Protein AF-A0A967GXU0-F1 (afdb_monomer_lite)

pLDDT: mean 88.18, std 13.88, range [45.09, 98.5]

Sequence (85 aa):
AHEPECGVRGDSRRSDETRVLVITSRVTLRRGARRVDMRTTVDNNVRNHRLRVAFPTGIRAEHACSSGHFTVDERPRVPARDRNG

Radius of gyration: 19.52 Å; chains: 1; bounding box: 52×27×43 Å

Secondary structure (DSSP, 8-state):
----SS--TTSSS--S-----EEEEEEEE-TT-SSEEEEEEEE----S-------------SEEEEE-SSSEEEEESSPPP-TT-

Foldseek 3Di:
DDDDFWDDPPDPDTDPDDDDKDKDKDWDDDVPDPDIDIDIDIPDRHPDDDDDDDDPDVDDDQWDWDDDDPDTDIDGPDDDDDPVD

Structure (mmCIF, N/CA/C/O backbone):
data_AF-A0A967GXU0-F1
#
_entry.id   AF-A0A967GXU0-F1
#
loop_
_atom_site.group_PDB
_atom_site.id
_atom_site.type_symbol
_atom_site.label_atom_id
_atom_site.label_alt_id
_atom_site.label_comp_id
_atom_site.label_asym_id
_atom_site.label_entity_id
_atom_site.label_seq_id
_atom_site.pdbx_PDB_ins_code
_atom_site.Cartn_x
_atom_site.Cartn_y
_atom_site.Cartn_z
_atom_site.occupancy
_atom_site.B_iso_or_equiv
_atom_site.auth_seq_id
_atom_site.auth_comp_id
_atom_site.auth_asym_id
_atom_site.auth_atom_id
_atom_site.pdbx_PDB_model_num
ATOM 1 N N . ALA A 1 1 ? 30.407 2.051 20.631 1.00 45.09 1 ALA A N 1
ATOM 2 C CA . ALA A 1 1 ? 29.182 2.874 20.653 1.00 45.09 1 ALA A CA 1
ATOM 3 C C . ALA A 1 1 ? 28.003 1.941 20.423 1.00 45.09 1 ALA A C 1
ATOM 5 O O . ALA A 1 1 ? 28.073 1.143 19.499 1.00 45.09 1 ALA A O 1
ATOM 6 N N . HIS A 1 2 ? 27.019 1.931 21.319 1.00 46.22 2 HIS A N 1
ATOM 7 C CA . HIS A 1 2 ? 25.862 1.039 21.234 1.00 46.22 2 HIS A CA 1
ATOM 8 C C . HIS A 1 2 ? 24.934 1.507 20.103 1.00 46.22 2 HIS A C 1
ATOM 10 O O . HIS A 1 2 ? 24.462 2.638 20.141 1.00 46.22 2 HIS A O 1
ATOM 16 N N . GLU A 1 3 ? 24.697 0.651 19.110 1.00 57.31 3 GLU A N 1
ATOM 17 C CA . GLU A 1 3 ? 23.657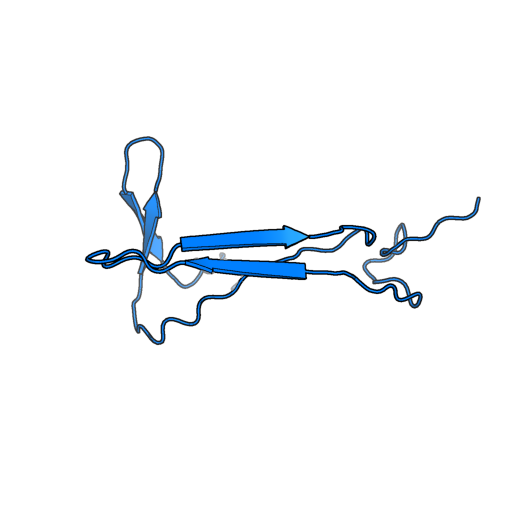 0.831 18.093 1.00 57.31 3 GLU A CA 1
ATOM 18 C C . GLU A 1 3 ? 22.871 -0.472 17.963 1.00 57.31 3 GLU A C 1
ATOM 20 O O . GLU A 1 3 ? 23.418 -1.498 17.553 1.00 57.31 3 GLU A O 1
ATOM 25 N N . PRO A 1 4 ? 21.584 -0.431 18.303 1.00 54.34 4 PRO A N 1
ATOM 26 C CA . PRO A 1 4 ? 20.608 -1.100 17.455 1.00 54.34 4 PRO A CA 1
ATOM 27 C C . PRO A 1 4 ? 19.314 -0.284 17.351 1.00 54.34 4 PRO A C 1
ATOM 29 O O . PRO A 1 4 ? 19.075 0.607 18.154 1.00 54.34 4 PRO A O 1
ATOM 32 N N . GLU A 1 5 ? 18.479 -0.596 16.353 1.00 58.44 5 GLU A N 1
ATOM 33 C CA . GLU A 1 5 ? 17.005 -0.569 16.486 1.00 58.44 5 GLU A CA 1
ATOM 34 C C . GLU A 1 5 ? 16.285 -1.094 15.231 1.00 58.44 5 GLU A C 1
ATOM 36 O O . GLU A 1 5 ? 15.225 -0.616 14.844 1.00 58.44 5 GLU A O 1
ATOM 41 N N . CYS A 1 6 ? 16.850 -2.140 14.617 1.00 55.53 6 CYS A N 1
ATOM 42 C CA . CYS A 1 6 ? 16.502 -2.772 13.332 1.00 55.53 6 CYS A CA 1
ATOM 43 C C . CYS A 1 6 ? 17.395 -2.311 12.171 1.00 55.53 6 CYS A C 1
ATOM 45 O O . CYS A 1 6 ? 17.148 -1.301 11.525 1.00 55.53 6 CYS A O 1
ATOM 47 N N . GLY A 1 7 ? 18.441 -3.104 11.923 1.00 57.78 7 GLY A N 1
ATOM 48 C CA . GLY A 1 7 ? 19.447 -2.981 10.861 1.00 57.78 7 GLY A CA 1
ATOM 49 C C . GLY A 1 7 ? 20.860 -3.030 11.444 1.00 57.78 7 GLY A C 1
ATOM 50 O O . GLY A 1 7 ? 21.111 -2.366 12.446 1.00 57.78 7 GLY A O 1
ATOM 51 N N . VAL A 1 8 ? 21.757 -3.829 10.856 1.00 62.19 8 VAL A N 1
ATOM 52 C CA . VAL A 1 8 ? 23.173 -3.907 11.259 1.00 62.19 8 VAL A CA 1
ATOM 53 C C . VAL A 1 8 ? 24.008 -3.032 10.323 1.00 62.19 8 VAL A C 1
ATOM 55 O O . VAL A 1 8 ? 23.902 -3.134 9.105 1.00 62.19 8 VAL A O 1
ATOM 58 N N . ARG A 1 9 ? 24.829 -2.129 1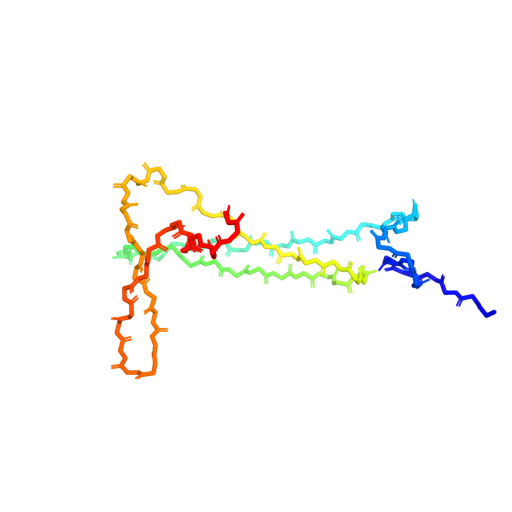0.868 1.00 63.25 9 ARG A N 1
ATOM 59 C CA . ARG A 1 9 ? 25.633 -1.203 10.057 1.00 63.25 9 ARG A CA 1
ATOM 60 C C . ARG A 1 9 ? 26.770 -1.950 9.348 1.00 63.25 9 ARG A C 1
ATOM 62 O O . ARG A 1 9 ? 27.567 -2.611 10.000 1.00 63.25 9 ARG A O 1
ATOM 69 N N . GLY A 1 10 ? 26.864 -1.811 8.024 1.00 69.12 10 GLY A N 1
ATOM 70 C CA . GLY A 1 10 ? 27.921 -2.438 7.211 1.00 69.12 10 GLY A CA 1
ATOM 71 C C . GLY A 1 10 ? 27.675 -3.906 6.848 1.00 69.12 10 GLY A C 1
ATOM 72 O O . GLY A 1 10 ? 28.474 -4.491 6.126 1.00 69.12 10 GLY A O 1
ATOM 73 N N . ASP A 1 11 ? 26.556 -4.474 7.296 1.00 64.12 11 ASP A N 1
ATOM 74 C CA . ASP A 1 11 ? 26.126 -5.833 6.990 1.00 64.12 11 ASP A CA 1
ATOM 75 C C . ASP A 1 11 ? 24.713 -5.753 6.393 1.00 64.12 11 ASP A C 1
ATOM 77 O O . ASP A 1 11 ? 23.843 -5.066 6.928 1.00 64.12 11 ASP A O 1
ATOM 81 N N . SER A 1 12 ? 24.460 -6.401 5.256 1.00 73.94 12 SER A N 1
ATOM 82 C CA . SER A 1 12 ? 23.153 -6.348 4.571 1.00 73.94 12 SER A CA 1
ATOM 83 C C . SER A 1 12 ? 22.133 -7.273 5.248 1.00 73.94 12 SER A C 1
ATOM 85 O O . SER A 1 12 ? 21.487 -8.101 4.606 1.00 73.94 12 SER A O 1
ATOM 87 N N . ARG A 1 13 ? 22.007 -7.147 6.571 1.00 81.12 13 ARG A N 1
ATOM 88 C CA . ARG A 1 13 ? 21.290 -8.061 7.460 1.00 81.12 13 ARG A CA 1
ATOM 89 C C . ARG A 1 13 ? 20.443 -7.298 8.483 1.00 81.12 13 ARG A C 1
ATOM 91 O O . ARG A 1 13 ? 20.768 -6.193 8.923 1.00 81.12 13 ARG A O 1
ATOM 98 N N . ARG A 1 14 ? 19.325 -7.914 8.880 1.00 84.88 14 ARG A N 1
ATOM 99 C CA . ARG A 1 14 ? 18.461 -7.430 9.968 1.00 84.88 14 ARG A CA 1
ATOM 100 C C . ARG A 1 14 ? 19.062 -7.773 11.335 1.00 84.88 14 ARG A C 1
ATOM 102 O O . ARG A 1 14 ? 19.754 -8.771 11.469 1.00 84.88 14 ARG A O 1
ATOM 109 N N . SER A 1 15 ? 18.770 -6.944 12.336 1.00 86.25 15 SER A N 1
ATOM 110 C CA . SER A 1 15 ? 19.120 -7.249 13.732 1.00 86.25 15 SER A CA 1
ATOM 111 C C . SER A 1 15 ? 18.381 -8.501 14.217 1.00 86.25 15 SER A C 1
ATOM 113 O O . SER A 1 15 ? 17.259 -8.745 13.770 1.00 86.25 15 SER A O 1
ATOM 115 N N . ASP A 1 16 ? 18.986 -9.226 15.158 1.00 86.00 16 ASP A N 1
ATOM 116 C CA . ASP A 1 16 ? 18.351 -10.340 15.874 1.00 86.00 16 ASP A CA 1
ATOM 117 C C . ASP A 1 16 ? 17.378 -9.843 16.966 1.00 86.00 16 ASP A C 1
ATOM 119 O O . ASP A 1 16 ? 16.493 -10.576 17.401 1.00 86.00 16 ASP A O 1
ATOM 123 N N . GLU A 1 17 ? 17.496 -8.576 17.388 1.00 87.81 17 GLU A N 1
ATOM 124 C CA . GLU A 1 17 ? 16.540 -7.934 18.300 1.00 87.81 17 GLU A CA 1
ATOM 125 C C . GLU A 1 17 ? 15.209 -7.662 17.585 1.00 87.81 17 GLU A C 1
ATOM 127 O O . GLU A 1 17 ? 15.161 -7.013 16.534 1.00 87.81 17 GLU A O 1
ATOM 132 N N . THR A 1 18 ? 14.109 -8.108 18.192 1.00 90.00 18 THR A N 1
ATOM 133 C CA . THR A 1 18 ? 12.750 -7.891 17.685 1.00 90.00 18 THR A CA 1
ATOM 134 C C . THR A 1 18 ? 11.963 -6.932 18.566 1.00 90.00 18 THR A C 1
ATOM 136 O O . THR A 1 18 ? 12.044 -7.001 19.791 1.00 90.00 18 THR A O 1
ATOM 139 N N . ARG A 1 19 ? 11.119 -6.103 17.944 1.00 92.25 19 ARG A N 1
ATOM 140 C CA . ARG A 1 19 ? 10.161 -5.228 18.631 1.00 92.25 19 ARG A CA 1
ATOM 141 C C . ARG A 1 19 ? 8.775 -5.355 18.017 1.00 92.25 19 ARG A C 1
ATOM 143 O O . ARG A 1 19 ? 8.636 -5.675 16.836 1.00 92.25 19 ARG A O 1
ATOM 150 N N . VAL A 1 20 ? 7.752 -5.098 18.826 1.00 95.12 20 VAL A N 1
ATOM 151 C CA . VAL A 1 20 ? 6.363 -5.047 18.358 1.00 95.12 20 VAL A CA 1
ATOM 152 C C . VAL A 1 20 ? 6.160 -3.770 17.547 1.00 95.12 20 VAL A C 1
ATOM 154 O O . VAL A 1 20 ? 6.382 -2.678 18.062 1.00 95.12 20 VAL A O 1
ATOM 157 N N . LEU A 1 21 ? 5.697 -3.921 16.305 1.00 94.94 21 LEU A N 1
ATOM 158 C CA . LEU A 1 21 ? 5.313 -2.826 15.416 1.00 94.94 21 LEU A CA 1
ATOM 159 C C . LEU A 1 21 ? 3.787 -2.812 15.277 1.00 94.94 21 LEU A C 1
ATOM 161 O O . LEU A 1 21 ? 3.210 -3.704 14.651 1.00 94.94 21 LEU A O 1
ATOM 165 N N . VAL A 1 22 ? 3.121 -1.815 15.859 1.00 97.88 22 VAL A N 1
ATOM 166 C CA . VAL A 1 22 ? 1.654 -1.731 15.829 1.00 97.88 22 VAL A CA 1
ATOM 167 C C . VAL A 1 22 ? 1.194 -1.067 14.535 1.00 97.88 22 VAL A C 1
ATOM 169 O O . VAL A 1 22 ? 1.572 0.063 14.223 1.00 97.88 22 VAL A O 1
ATOM 172 N N . ILE A 1 23 ? 0.332 -1.762 13.791 1.00 98.00 23 ILE A N 1
ATOM 173 C CA . ILE A 1 23 ? -0.257 -1.277 12.540 1.00 98.00 23 ILE A CA 1
ATOM 174 C C . ILE A 1 23 ? -1.778 -1.320 12.675 1.00 98.00 23 ILE A C 1
ATOM 176 O O . ILE A 1 23 ? -2.366 -2.382 12.856 1.00 98.00 23 ILE A O 1
ATOM 180 N N . THR A 1 24 ? -2.429 -0.165 12.551 1.00 98.44 24 THR A N 1
ATOM 181 C CA . THR A 1 24 ? -3.892 -0.045 12.592 1.00 98.44 24 THR A CA 1
ATOM 182 C C . THR A 1 24 ? -4.414 0.399 11.235 1.00 98.44 24 THR A C 1
ATOM 184 O O . THR A 1 24 ? -4.064 1.480 10.769 1.00 98.44 24 THR A O 1
ATOM 187 N N . SER A 1 25 ? -5.291 -0.396 10.620 1.00 98.12 25 SER A N 1
ATOM 188 C CA . SER A 1 25 ? -5.950 -0.046 9.354 1.00 98.12 25 SER A CA 1
ATOM 189 C C . SER A 1 25 ? -7.438 0.203 9.574 1.00 98.12 25 SER A C 1
ATOM 191 O O . SER A 1 25 ? -8.159 -0.677 10.036 1.00 98.12 25 SER A O 1
ATOM 193 N N . ARG A 1 26 ? -7.917 1.398 9.225 1.00 98.50 26 ARG A N 1
ATOM 194 C CA . ARG A 1 26 ? -9.345 1.731 9.187 1.00 98.50 26 ARG A CA 1
ATOM 195 C C . ARG A 1 26 ? -9.846 1.616 7.757 1.00 98.50 26 ARG A C 1
ATOM 197 O O . ARG A 1 26 ? -9.378 2.347 6.887 1.00 98.50 26 ARG A O 1
ATOM 204 N N . VAL A 1 27 ? -10.806 0.725 7.540 1.00 98.19 27 VAL A N 1
ATOM 205 C CA . VAL A 1 27 ? -11.430 0.470 6.237 1.00 98.19 27 VAL A CA 1
ATOM 206 C C . VAL A 1 27 ? -12.829 1.076 6.241 1.00 98.19 27 VAL A C 1
ATOM 208 O O . VAL A 1 27 ? -13.609 0.826 7.154 1.00 98.19 27 VAL A O 1
ATOM 211 N N . THR A 1 28 ? -13.139 1.920 5.260 1.00 98.50 28 THR A N 1
ATOM 212 C CA . THR A 1 28 ? -14.412 2.647 5.173 1.00 98.50 28 THR A CA 1
ATOM 213 C C . THR A 1 28 ? -15.058 2.433 3.811 1.00 98.50 28 THR A C 1
ATOM 215 O O . THR A 1 28 ? -14.448 2.697 2.776 1.00 98.50 28 THR A O 1
ATOM 218 N N . LEU A 1 29 ? -16.327 2.025 3.814 1.00 98.38 29 LEU A N 1
ATOM 219 C CA . LEU A 1 29 ? -17.192 2.012 2.638 1.00 98.38 29 LEU A CA 1
ATOM 220 C C . LEU A 1 29 ? -18.341 2.997 2.871 1.00 98.38 29 LEU A C 1
ATOM 222 O O . LEU A 1 29 ? -19.120 2.838 3.809 1.00 98.38 29 LEU A O 1
ATOM 226 N N . ARG A 1 30 ? -18.438 4.036 2.038 1.00 98.12 30 ARG A N 1
ATOM 227 C CA . ARG A 1 30 ? -19.536 5.012 2.116 1.00 98.12 30 ARG A CA 1
ATOM 228 C C . ARG A 1 30 ? -20.726 4.540 1.287 1.00 98.12 30 ARG A C 1
ATOM 230 O O . ARG A 1 30 ? -20.549 3.911 0.245 1.00 98.12 30 ARG A O 1
ATOM 237 N N . ARG A 1 31 ? -21.941 4.896 1.716 1.00 97.88 31 ARG A N 1
ATOM 238 C CA . ARG A 1 31 ? -23.175 4.597 0.973 1.00 97.88 31 ARG A CA 1
ATOM 239 C C . ARG A 1 31 ? -23.061 5.095 -0.473 1.00 97.88 31 ARG A C 1
ATOM 241 O O . ARG A 1 31 ? -22.803 6.272 -0.698 1.00 97.88 31 ARG A O 1
ATOM 248 N N . GLY A 1 32 ? -23.267 4.194 -1.434 1.00 97.88 32 GLY A N 1
ATOM 249 C CA . GLY A 1 32 ? -23.232 4.493 -2.871 1.00 97.88 32 GLY A CA 1
ATOM 250 C C . GLY A 1 32 ? -21.834 4.604 -3.496 1.00 97.88 32 GLY A C 1
ATOM 251 O O . GLY A 1 32 ? -21.734 4.762 -4.710 1.00 97.88 32 GLY A O 1
ATOM 252 N N . ALA A 1 33 ? -20.749 4.504 -2.720 1.00 98.00 33 ALA A N 1
ATOM 253 C CA . ALA A 1 33 ? -19.396 4.551 -3.267 1.00 98.00 33 ALA A CA 1
ATOM 254 C C . ALA A 1 33 ? -18.992 3.204 -3.892 1.00 98.00 33 ALA A C 1
ATOM 256 O O . ALA A 1 33 ? -19.185 2.150 -3.292 1.00 98.00 33 ALA A O 1
ATOM 257 N N . ARG A 1 34 ? -18.349 3.243 -5.069 1.00 97.81 34 ARG A N 1
ATOM 258 C CA . ARG A 1 34 ? -17.705 2.065 -5.694 1.00 97.81 34 ARG A CA 1
ATOM 259 C C . ARG A 1 34 ? -16.270 1.817 -5.208 1.00 97.81 34 ARG A C 1
ATOM 261 O O . ARG A 1 34 ? -15.633 0.864 -5.637 1.00 97.81 34 ARG A O 1
ATOM 268 N N . ARG A 1 35 ? -15.744 2.701 -4.356 1.00 97.44 35 ARG A N 1
ATOM 269 C CA . ARG A 1 35 ? -14.380 2.662 -3.814 1.00 97.44 35 ARG A CA 1
ATOM 270 C C . ARG A 1 35 ? -14.425 2.421 -2.309 1.00 97.44 35 ARG A C 1
ATOM 272 O O . ARG A 1 35 ? -15.255 3.008 -1.618 1.00 97.44 35 ARG A O 1
ATOM 279 N N . VAL A 1 36 ? -13.482 1.619 -1.821 1.00 97.75 36 VAL A N 1
ATOM 280 C CA . VAL A 1 36 ? -13.175 1.464 -0.395 1.00 97.75 36 VAL A CA 1
ATOM 281 C C . VAL A 1 36 ? -12.028 2.404 -0.028 1.00 97.75 36 VAL A C 1
ATOM 283 O O . VAL A 1 36 ? -11.004 2.425 -0.708 1.00 97.75 36 VAL A O 1
ATOM 286 N N . ASP A 1 37 ? -12.193 3.165 1.050 1.00 97.94 37 ASP A N 1
ATOM 287 C CA . ASP A 1 37 ? -11.133 3.998 1.614 1.00 97.94 37 ASP A CA 1
ATOM 288 C C . ASP A 1 37 ? -10.392 3.247 2.716 1.00 97.94 37 ASP A C 1
ATOM 290 O O . ASP A 1 37 ? -11.009 2.625 3.581 1.00 97.94 37 ASP A O 1
ATOM 294 N N . MET A 1 38 ? -9.065 3.342 2.714 1.00 97.62 38 MET A N 1
ATOM 295 C CA . MET A 1 38 ? -8.214 2.761 3.748 1.00 97.62 38 MET A CA 1
ATOM 296 C C . MET A 1 38 ? -7.319 3.841 4.348 1.00 97.62 38 MET A C 1
ATOM 298 O O . MET A 1 38 ? -6.666 4.589 3.623 1.00 97.62 38 MET A O 1
ATOM 302 N N . ARG A 1 39 ? -7.272 3.909 5.679 1.00 98.19 39 ARG A N 1
ATOM 303 C CA . ARG A 1 39 ? -6.315 4.730 6.427 1.00 98.19 39 ARG A CA 1
ATOM 304 C C . ARG A 1 39 ? -5.492 3.829 7.334 1.00 98.19 39 ARG A C 1
ATOM 306 O O . ARG A 1 39 ? -6.046 3.226 8.249 1.00 98.19 39 ARG A O 1
ATOM 313 N N . THR A 1 40 ? -4.186 3.795 7.107 1.00 98.00 40 THR A N 1
ATOM 314 C CA . THR A 1 40 ? -3.240 3.004 7.899 1.00 98.00 40 THR A CA 1
ATOM 315 C C . THR A 1 40 ? -2.418 3.927 8.787 1.00 98.00 40 THR A C 1
ATOM 317 O O . THR A 1 40 ? -1.815 4.876 8.292 1.00 98.00 40 THR A O 1
ATOM 320 N N . THR A 1 41 ? -2.384 3.645 10.084 1.00 98.19 41 THR A N 1
ATOM 321 C CA . THR A 1 41 ? -1.501 4.296 11.057 1.00 98.19 41 THR A CA 1
ATOM 322 C C . THR A 1 41 ? -0.497 3.268 11.559 1.00 98.19 41 THR A C 1
ATOM 324 O O . THR A 1 41 ? -0.881 2.142 11.878 1.00 98.19 41 THR A O 1
ATOM 327 N N . VAL A 1 42 ? 0.775 3.653 11.627 1.00 97.75 42 VAL A N 1
ATOM 328 C CA . VAL A 1 42 ? 1.874 2.805 12.102 1.00 97.75 42 VAL A CA 1
ATOM 329 C C . VAL A 1 42 ? 2.560 3.521 13.255 1.00 97.75 42 VAL A C 1
ATOM 331 O O . VAL A 1 42 ? 2.964 4.671 13.094 1.00 97.75 42 VAL A O 1
ATOM 334 N N . ASP A 1 43 ? 2.702 2.842 14.388 1.00 97.38 43 ASP A N 1
ATOM 335 C CA . ASP A 1 43 ? 3.584 3.282 15.469 1.00 97.38 43 ASP A CA 1
ATOM 336 C C . ASP A 1 43 ? 4.995 2.754 15.184 1.00 97.38 43 ASP A C 1
ATOM 338 O O . ASP A 1 43 ? 5.307 1.599 15.475 1.00 97.38 43 ASP A O 1
ATOM 342 N N . ASN A 1 44 ? 5.802 3.547 14.469 1.00 93.50 44 ASN A N 1
ATOM 343 C CA . ASN A 1 44 ? 7.062 3.076 13.902 1.00 93.50 44 ASN A CA 1
ATOM 344 C C . ASN A 1 44 ? 8.246 3.194 14.875 1.00 93.50 44 ASN A C 1
ATOM 346 O O . ASN A 1 44 ? 8.933 4.213 14.914 1.00 93.50 44 ASN A O 1
ATOM 350 N N . ASN A 1 45 ? 8.526 2.104 15.584 1.00 91.56 45 ASN A N 1
ATOM 351 C CA . ASN A 1 45 ? 9.649 1.940 16.513 1.00 91.56 45 ASN A CA 1
ATOM 352 C C . ASN A 1 45 ? 10.755 0.992 15.986 1.00 91.56 45 ASN A C 1
ATOM 354 O O . ASN A 1 45 ? 11.594 0.523 16.756 1.00 91.56 45 ASN A O 1
ATOM 358 N N . VAL A 1 46 ? 10.746 0.691 14.680 1.00 90.94 46 VAL A N 1
ATOM 359 C CA . VAL A 1 46 ? 11.656 -0.239 13.988 1.00 90.94 46 VAL A CA 1
ATOM 360 C C . VAL A 1 46 ? 12.353 0.528 12.856 1.00 90.94 46 VAL A C 1
ATOM 362 O O . VAL A 1 46 ? 11.724 1.210 12.057 1.00 90.94 46 VAL A O 1
ATOM 365 N N . ARG A 1 47 ? 13.674 0.436 12.729 1.00 87.00 47 ARG A N 1
ATOM 366 C CA . ARG A 1 47 ? 14.459 1.090 11.660 1.00 87.00 47 ARG A CA 1
ATOM 367 C C . ARG A 1 47 ? 14.802 0.132 10.507 1.00 87.00 47 ARG A C 1
ATOM 369 O O . ARG A 1 47 ? 14.384 -1.023 10.511 1.00 87.00 47 ARG A O 1
ATOM 376 N N . ASN A 1 48 ? 15.471 0.651 9.471 1.00 86.25 48 ASN A N 1
ATOM 377 C CA . ASN A 1 48 ? 16.008 -0.068 8.297 1.00 86.25 48 ASN A CA 1
ATOM 378 C C . ASN A 1 48 ? 15.131 -1.215 7.765 1.00 86.25 48 ASN A C 1
ATOM 380 O O . ASN A 1 48 ? 15.586 -2.336 7.532 1.00 86.25 48 ASN A O 1
ATOM 384 N N . HIS A 1 49 ? 13.851 -0.924 7.564 1.00 87.31 49 HIS A N 1
ATOM 385 C CA . HIS A 1 49 ? 12.902 -1.839 6.956 1.00 87.31 49 HIS A CA 1
ATOM 386 C C . HIS A 1 49 ? 12.015 -1.077 5.970 1.00 87.31 49 HIS A C 1
ATOM 388 O O . HIS A 1 49 ? 11.945 0.152 5.985 1.00 87.31 49 HIS A O 1
ATOM 394 N N . ARG A 1 50 ? 11.329 -1.816 5.096 1.00 91.12 50 ARG A N 1
ATOM 395 C CA . ARG A 1 50 ? 10.364 -1.254 4.151 1.00 91.12 50 ARG A CA 1
ATOM 396 C C . ARG A 1 50 ? 9.013 -1.919 4.350 1.00 91.12 50 ARG A C 1
ATOM 398 O O . ARG A 1 50 ? 8.845 -3.083 3.990 1.00 91.12 50 ARG A O 1
ATOM 405 N N . LEU A 1 51 ? 8.052 -1.170 4.878 1.00 94.69 51 LEU A N 1
ATOM 406 C CA . LEU A 1 51 ? 6.661 -1.601 4.955 1.00 94.69 51 LEU A CA 1
ATOM 407 C C . LEU A 1 51 ? 5.977 -1.410 3.592 1.00 94.69 51 LEU A C 1
ATOM 409 O O . LEU A 1 51 ? 6.155 -0.386 2.933 1.00 94.69 51 LEU A O 1
ATOM 413 N N . ARG A 1 52 ? 5.204 -2.405 3.151 1.00 96.81 52 ARG A N 1
ATOM 414 C CA . ARG A 1 52 ? 4.413 -2.359 1.913 1.00 96.81 52 ARG A CA 1
ATOM 415 C C . ARG A 1 52 ? 3.027 -2.927 2.181 1.00 96.81 52 ARG A C 1
ATOM 417 O O . ARG A 1 52 ? 2.898 -3.891 2.926 1.00 96.81 52 ARG A O 1
ATOM 424 N N . VAL A 1 53 ? 2.022 -2.374 1.510 1.00 95.88 53 VAL A N 1
ATOM 425 C CA . VAL A 1 53 ? 0.707 -3.005 1.363 1.00 95.88 53 VAL A CA 1
ATOM 426 C C . VAL A 1 53 ? 0.653 -3.717 0.013 1.00 95.88 53 VAL A C 1
ATOM 428 O O . VAL A 1 53 ? 1.157 -3.200 -0.987 1.00 95.88 53 VAL A O 1
ATOM 431 N N . ALA A 1 54 ?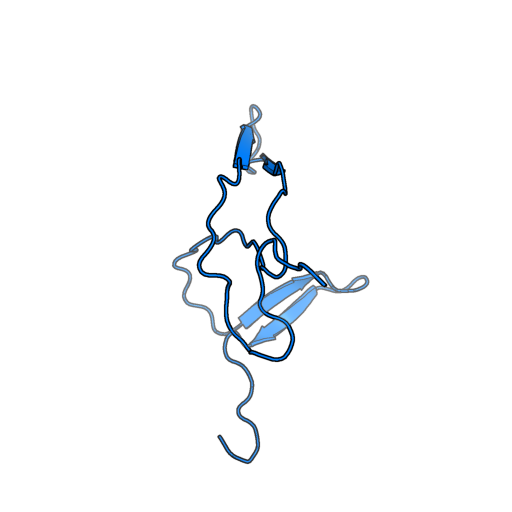 0.082 -4.917 -0.010 1.00 96.19 54 ALA A N 1
ATOM 432 C CA . ALA A 1 54 ? -0.109 -5.698 -1.223 1.00 96.19 54 ALA A CA 1
ATOM 433 C C . ALA A 1 54 ? -1.604 -5.810 -1.538 1.00 96.19 54 ALA A C 1
ATOM 435 O O . ALA A 1 54 ? -2.404 -6.106 -0.654 1.00 96.19 54 ALA A O 1
ATOM 436 N N . PHE A 1 55 ? -1.957 -5.613 -2.808 1.00 95.69 55 PHE A N 1
ATOM 437 C CA . PHE A 1 55 ? -3.306 -5.814 -3.335 1.00 95.69 55 PHE A CA 1
ATOM 438 C C . PHE A 1 55 ? -3.239 -6.871 -4.444 1.00 95.69 55 PHE A C 1
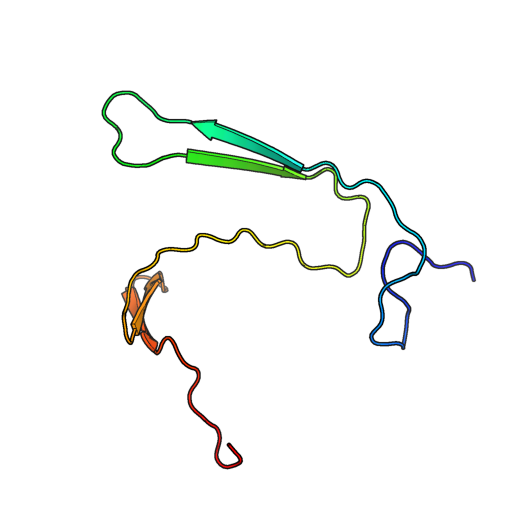ATOM 440 O O . PHE A 1 55 ? -3.019 -6.521 -5.605 1.00 95.69 55 PHE A O 1
ATOM 447 N N . PRO A 1 56 ? -3.333 -8.171 -4.112 1.00 95.81 56 PRO A N 1
ATOM 448 C CA . PRO A 1 56 ? -3.320 -9.225 -5.121 1.0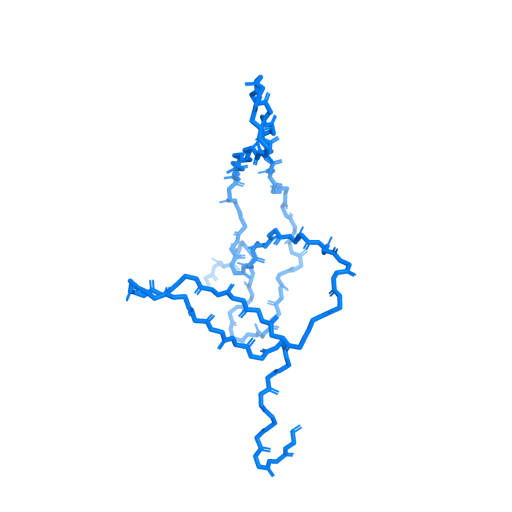0 95.81 56 PRO A CA 1
ATOM 449 C C . PRO A 1 56 ? -4.583 -9.120 -5.987 1.00 95.81 56 PRO A C 1
ATOM 451 O O . PRO A 1 56 ? -5.689 -9.337 -5.504 1.00 95.81 56 PRO A O 1
ATOM 454 N N . THR A 1 57 ? -4.422 -8.754 -7.262 1.00 94.56 57 THR A N 1
ATOM 455 C CA . THR A 1 57 ? -5.559 -8.459 -8.154 1.00 94.56 57 THR A CA 1
ATOM 456 C C . THR A 1 57 ? -6.097 -9.682 -8.894 1.00 94.56 57 THR A C 1
ATOM 458 O O . THR A 1 57 ? -7.242 -9.671 -9.327 1.00 94.56 57 THR A O 1
ATOM 461 N N . GLY A 1 58 ? -5.272 -10.714 -9.104 1.00 95.62 58 GLY A N 1
ATOM 462 C CA . GLY A 1 58 ? -5.615 -11.872 -9.945 1.00 95.62 58 GLY A CA 1
ATOM 463 C C . GLY A 1 58 ? -5.736 -11.566 -11.448 1.00 95.62 58 GLY A C 1
ATOM 464 O O . GLY A 1 58 ? -6.026 -12.465 -12.234 1.00 95.62 58 GLY A O 1
ATOM 465 N N . ILE A 1 59 ? -5.496 -10.320 -11.868 1.00 95.81 59 ILE A N 1
ATOM 466 C CA . ILE A 1 59 ? -5.638 -9.880 -13.259 1.00 95.81 59 ILE A CA 1
ATOM 467 C C . ILE A 1 59 ? -4.426 -10.345 -14.073 1.00 95.81 59 ILE A C 1
ATOM 469 O O . ILE A 1 59 ? -3.277 -10.081 -13.712 1.00 95.81 59 ILE A O 1
ATOM 473 N N . ARG A 1 60 ? -4.680 -11.000 -15.210 1.00 94.75 60 ARG A N 1
ATOM 474 C CA . ARG A 1 60 ? -3.653 -11.332 -16.206 1.00 94.75 60 ARG A CA 1
ATOM 475 C C . ARG A 1 60 ? -3.544 -10.185 -17.210 1.00 94.75 60 ARG A C 1
ATOM 477 O O . ARG A 1 60 ? -4.406 -10.045 -18.067 1.00 94.75 60 ARG A O 1
ATOM 484 N N . ALA A 1 61 ? -2.498 -9.374 -17.089 1.00 94.38 61 ALA A N 1
ATOM 485 C CA . ALA A 1 61 ? -2.227 -8.252 -17.988 1.00 94.38 61 ALA A CA 1
ATOM 486 C C . ALA A 1 61 ? -0.726 -8.129 -18.272 1.00 94.38 61 ALA A C 1
ATOM 488 O O . ALA A 1 61 ? 0.096 -8.407 -17.395 1.00 94.38 61 ALA A O 1
ATOM 489 N N . GLU A 1 62 ? -0.362 -7.712 -19.483 1.00 95.88 62 GLU A N 1
ATOM 490 C CA . GLU A 1 62 ? 1.036 -7.482 -19.883 1.00 95.88 62 GLU A CA 1
ATOM 491 C C . GLU A 1 62 ? 1.576 -6.140 -19.383 1.00 95.88 62 GLU A C 1
ATOM 493 O O . GLU A 1 62 ? 2.766 -6.032 -19.091 1.00 95.88 62 GLU A O 1
ATOM 498 N N . HIS A 1 63 ? 0.691 -5.157 -19.209 1.00 95.88 63 HIS A N 1
ATOM 499 C CA . HIS A 1 63 ? 1.018 -3.791 -18.816 1.00 95.88 63 HIS A CA 1
ATOM 500 C C . HIS A 1 63 ? 0.243 -3.365 -17.562 1.00 95.88 63 HIS A C 1
ATOM 502 O O . HIS A 1 63 ? -0.790 -3.944 -17.217 1.00 95.88 63 HIS A O 1
ATOM 508 N N . ALA A 1 64 ? 0.751 -2.342 -16.881 1.00 95.50 64 ALA A N 1
ATOM 509 C CA . ALA A 1 64 ? 0.080 -1.624 -15.810 1.00 95.50 64 ALA A CA 1
ATOM 510 C C . ALA A 1 64 ? 0.081 -0.121 -16.115 1.00 95.50 64 ALA A C 1
ATOM 512 O O . ALA A 1 64 ? 1.091 0.426 -16.559 1.00 95.50 64 ALA A O 1
ATOM 513 N N . CYS A 1 65 ? -1.041 0.544 -15.842 1.00 96.75 65 CYS A N 1
ATOM 514 C CA . CYS A 1 65 ? -1.167 1.994 -15.962 1.00 96.75 65 CYS A CA 1
ATOM 515 C C . CYS A 1 65 ? -0.791 2.660 -14.631 1.00 96.75 65 CYS A C 1
ATOM 517 O O . CYS A 1 65 ? -1.231 2.223 -13.563 1.00 96.75 65 CYS A O 1
ATOM 519 N N . SER A 1 66 ? -0.008 3.734 -14.682 1.00 95.75 66 SER A N 1
ATOM 520 C CA . SER A 1 66 ? 0.380 4.533 -13.516 1.00 95.75 66 SER A CA 1
ATOM 521 C C . SER A 1 66 ? 0.167 6.022 -13.779 1.00 95.75 66 SER A C 1
ATOM 523 O O . SER A 1 66 ? 0.294 6.476 -14.910 1.00 95.75 66 SER A O 1
ATOM 525 N N . SER A 1 67 ? -0.185 6.788 -12.746 1.00 97.06 67 SER A N 1
ATOM 526 C CA . SER A 1 67 ? -0.346 8.240 -12.880 1.00 97.06 67 SER A CA 1
ATOM 527 C C . SER A 1 67 ? 1.026 8.906 -12.990 1.00 97.06 67 SER A C 1
ATOM 529 O O . SER A 1 67 ? 1.833 8.790 -12.066 1.00 97.06 67 SER A O 1
ATOM 531 N N . GLY A 1 68 ? 1.265 9.614 -14.092 1.00 94.94 68 GLY A N 1
ATOM 532 C CA . GLY A 1 68 ? 2.424 10.480 -14.302 1.00 94.94 68 GLY A CA 1
ATOM 533 C C . GLY A 1 68 ? 2.076 11.959 -14.101 1.00 94.94 68 GLY A C 1
ATOM 534 O O . GLY A 1 68 ? 1.010 12.306 -13.582 1.00 94.94 68 GLY A O 1
ATOM 535 N N . HIS A 1 69 ? 2.978 12.853 -14.510 1.00 96.31 69 HIS A N 1
ATOM 536 C CA . HIS A 1 69 ? 2.732 14.298 -14.488 1.00 96.31 69 HIS A CA 1
ATOM 537 C C . HIS A 1 69 ? 1.762 14.672 -15.615 1.00 96.31 69 HIS A C 1
ATOM 539 O O . HIS A 1 69 ? 2.181 14.883 -16.748 1.00 96.31 69 HIS A O 1
ATOM 545 N N . PHE A 1 70 ? 0.468 14.750 -15.294 1.00 95.81 70 PHE A N 1
ATOM 546 C CA . PHE A 1 70 ? -0.619 14.9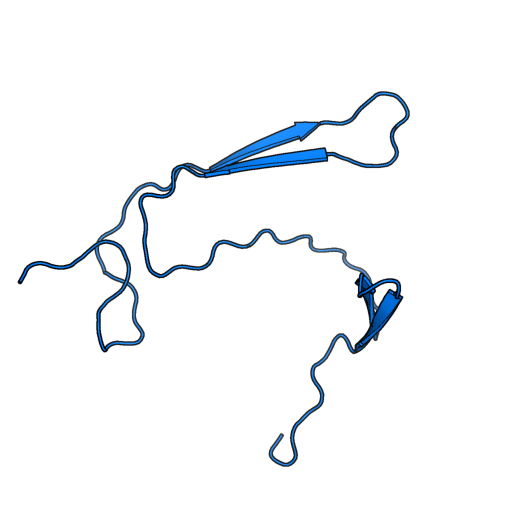99 -16.257 1.00 95.81 70 PHE A CA 1
ATOM 547 C C . PHE A 1 70 ? -0.761 13.926 -17.355 1.00 95.81 70 PHE A C 1
ATOM 549 O O . PHE A 1 70 ? -1.398 14.165 -18.378 1.00 95.81 70 PHE A O 1
ATOM 556 N N . THR A 1 71 ? -0.211 12.732 -17.131 1.00 97.25 71 THR A N 1
ATOM 557 C CA . THR A 1 71 ? -0.261 11.590 -18.054 1.00 97.25 71 THR A CA 1
ATOM 558 C C . THR A 1 71 ? -0.746 10.326 -17.352 1.00 97.25 71 THR A C 1
ATOM 560 O O . THR A 1 71 ? -0.701 10.206 -16.123 1.00 97.25 71 THR A O 1
ATOM 563 N N . VAL A 1 72 ? -1.194 9.360 -18.153 1.00 97.56 72 VAL A N 1
ATOM 564 C CA . VAL A 1 72 ? -1.360 7.968 -17.732 1.00 97.56 72 VAL A CA 1
ATOM 565 C C . VAL A 1 72 ? -0.278 7.162 -18.438 1.00 97.56 72 VAL A C 1
ATOM 567 O O . VAL A 1 72 ? -0.337 6.972 -19.648 1.00 97.56 72 VAL A O 1
ATOM 570 N N . ASP A 1 73 ? 0.723 6.723 -17.682 1.00 96.50 73 ASP A N 1
ATOM 571 C CA . ASP A 1 73 ? 1.868 5.994 -18.215 1.00 96.50 73 ASP A CA 1
ATOM 572 C C . ASP A 1 73 ? 1.565 4.495 -18.228 1.00 96.50 73 ASP A C 1
ATOM 574 O O . ASP A 1 73 ? 1.329 3.898 -17.170 1.00 96.50 73 ASP A O 1
ATOM 578 N N . GLU A 1 74 ? 1.639 3.867 -19.397 1.00 96.25 74 GLU A N 1
ATOM 579 C CA . GLU A 1 74 ? 1.597 2.411 -19.534 1.00 96.25 74 GLU A CA 1
ATOM 580 C C . GLU A 1 74 ? 3.002 1.820 -19.412 1.00 96.25 74 GLU A C 1
ATOM 582 O O . GLU A 1 74 ? 3.948 2.274 -20.056 1.00 96.25 74 GLU A O 1
ATOM 587 N N . ARG A 1 75 ? 3.160 0.809 -18.552 1.00 94.06 75 ARG A N 1
ATOM 588 C CA . ARG A 1 75 ? 4.455 0.171 -18.279 1.00 94.06 75 ARG A CA 1
ATOM 589 C C . ARG A 1 75 ? 4.330 -1.348 -18.315 1.00 94.06 75 ARG A C 1
ATOM 591 O O . ARG A 1 75 ? 3.342 -1.868 -17.796 1.00 94.06 75 ARG A O 1
ATOM 598 N N . PRO A 1 76 ? 5.310 -2.080 -18.869 1.00 94.50 76 PRO A N 1
ATOM 599 C CA . PRO A 1 76 ? 5.277 -3.536 -18.864 1.00 94.50 76 PRO A CA 1
ATOM 600 C C . PRO A 1 76 ? 5.349 -4.072 -17.428 1.00 94.50 76 PRO A C 1
ATOM 602 O O . PRO A 1 76 ? 6.073 -3.550 -16.578 1.00 94.50 76 PRO A O 1
ATOM 605 N N . ARG A 1 77 ? 4.591 -5.137 -17.146 1.00 90.31 77 ARG A N 1
ATOM 606 C CA . ARG A 1 77 ? 4.552 -5.795 -15.827 1.00 90.31 77 ARG A CA 1
ATOM 607 C C . ARG A 1 77 ? 5.890 -6.441 -15.473 1.00 90.31 77 ARG A C 1
ATOM 609 O O . ARG A 1 77 ? 6.244 -6.546 -14.300 1.00 90.31 77 ARG A O 1
ATOM 616 N N . VAL A 1 78 ? 6.595 -6.929 -16.487 1.00 88.06 78 VAL A N 1
ATOM 617 C CA . VAL A 1 78 ? 7.902 -7.567 -16.350 1.00 88.06 78 VAL A CA 1
ATOM 618 C C . VAL A 1 78 ? 8.963 -6.533 -16.731 1.00 88.06 78 VAL A C 1
ATOM 620 O O . VAL A 1 78 ? 8.821 -5.911 -17.786 1.00 88.06 78 VAL A O 1
ATOM 623 N N . PRO A 1 79 ? 10.001 -6.324 -15.901 1.00 83.19 79 PRO A N 1
ATOM 624 C CA . PRO A 1 79 ? 11.114 -5.457 -16.262 1.00 83.19 79 PRO A CA 1
ATOM 625 C C . PRO A 1 79 ? 11.732 -5.888 -17.593 1.00 83.19 79 PRO A C 1
ATOM 627 O O . PRO A 1 79 ? 11.820 -7.085 -17.878 1.00 83.19 79 PRO A O 1
ATOM 630 N N . ALA A 1 80 ? 12.182 -4.919 -18.390 1.00 81.62 80 ALA A N 1
ATOM 631 C CA . ALA A 1 80 ? 13.010 -5.232 -19.545 1.00 81.62 80 ALA A CA 1
ATOM 632 C C . ALA A 1 80 ? 14.265 -5.966 -19.057 1.00 81.62 80 ALA A C 1
ATOM 634 O O . ALA A 1 80 ? 14.907 -5.523 -18.103 1.00 81.62 80 ALA A O 1
ATOM 635 N N . ARG A 1 81 ? 14.580 -7.096 -19.695 1.00 80.56 81 ARG A N 1
ATOM 636 C CA . ARG A 1 81 ? 15.857 -7.777 -19.477 1.00 80.56 81 ARG A CA 1
ATOM 637 C C . ARG A 1 81 ? 16.973 -6.855 -19.937 1.00 80.56 81 ARG A C 1
ATOM 639 O O . ARG A 1 81 ? 16.830 -6.193 -20.970 1.00 80.56 81 ARG A O 1
ATOM 646 N N . ASP A 1 82 ? 18.049 -6.789 -19.167 1.00 82.50 82 ASP A N 1
ATOM 647 C CA . ASP A 1 82 ? 19.225 -6.070 -19.631 1.00 82.50 82 ASP A CA 1
ATOM 648 C C . ASP A 1 82 ? 19.983 -6.934 -20.659 1.00 82.50 82 ASP A C 1
ATOM 650 O O . ASP A 1 82 ? 19.569 -8.043 -21.008 1.00 82.50 82 ASP A O 1
ATOM 654 N N . ARG A 1 83 ? 21.092 -6.421 -21.204 1.00 76.81 83 ARG A N 1
ATOM 655 C CA . ARG A 1 83 ? 21.906 -7.164 -22.184 1.00 76.81 83 ARG A CA 1
ATOM 656 C C . ARG A 1 83 ? 22.469 -8.481 -21.618 1.00 76.81 83 ARG A C 1
ATOM 658 O O . ARG A 1 83 ? 22.854 -9.348 -22.397 1.00 76.81 83 ARG A O 1
ATOM 665 N N . ASN A 1 84 ? 22.525 -8.622 -20.298 1.00 77.25 84 ASN A N 1
ATOM 666 C CA . ASN A 1 84 ? 23.101 -9.754 -19.587 1.00 77.25 84 ASN A CA 1
ATOM 667 C C . ASN A 1 84 ? 22.038 -10.683 -18.964 1.00 77.25 84 ASN A C 1
ATOM 669 O O . ASN A 1 84 ? 22.415 -11.723 -18.422 1.00 77.25 84 ASN A O 1
ATOM 673 N N . GLY A 1 85 ? 20.743 -10.369 -19.092 1.00 55.81 85 GLY A N 1
ATOM 674 C CA . GLY A 1 85 ? 19.626 -11.271 -18.788 1.00 55.81 85 GLY A CA 1
ATOM 675 C C . GLY A 1 85 ? 18.693 -10.782 -17.697 1.00 55.81 85 GLY A C 1
ATOM 676 O O . GLY A 1 85 ? 18.126 -11.688 -17.042 1.00 55.81 85 GLY A O 1
#